Protein AF-A0A1H2U4A2-F1 (afdb_monomer_lite)

Foldseek 3Di:
DDVVVVVVVVVVVVVVPDDPPPVPPDDLVVLLVVLLVVLVCLQVDDAPDPVSVVVVVVVVVVVLVVCCVVDVVSSLSSLLNNLVNLVVCVVVDDPPRDDDPSSVVVSVVSVVSCCVVPPDPPPPPPPPPPPPPDDDDDDDD

Radius of gyration: 29.05 Å; chains: 1; bounding box: 68×67×95 Å

Secondary structure (DSSP, 8-state):
--HHHHHHHHH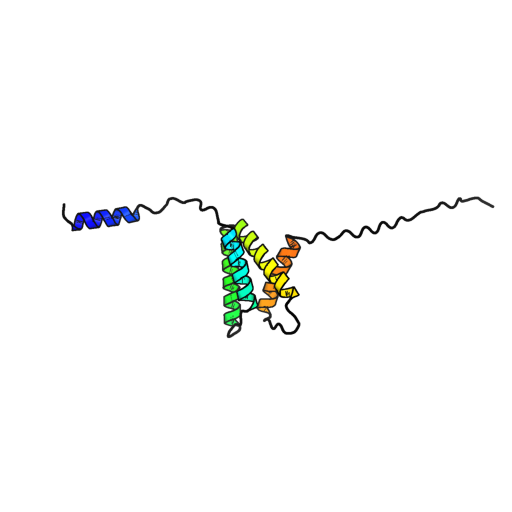HHHHT-----------HHHHHHHHHHHHHHHHH---SSHHHHHHHHHHHHHHHHHHHHH-HHHHHHHHHHHHHHHHHHHHH--TT----HHHHHHHHHHHHHHHHHS-----------------------

Organism: NCBI:txid1073328

pLDDT: mean 79.59, std 20.54, range [34.22, 98.56]

Sequence (141 aa):
MNYKTLVMVLFVSVLAYQTSAQEKQVDVSFFKEKAKIDAHYEQSFIPLNEEDEIDFWNDQLQYESDLKQWDSNAYHVYLKEKSYAYSEYAKKCNQNCKHSEHYMQHAIFYIKYYEYYYPRESSAMISEVRVETSGLEVENF

Structure (mmCIF, N/CA/C/O backbone):
data_AF-A0A1H2U4A2-F1
#
_entry.id   AF-A0A1H2U4A2-F1
#
loop_
_atom_site.group_PDB
_atom_site.id
_atom_site.type_symbol
_atom_site.label_atom_id
_atom_site.label_alt_id
_atom_site.label_comp_id
_atom_site.label_asym_id
_atom_site.label_entity_id
_atom_site.label_seq_id
_atom_site.pdbx_PDB_ins_code
_atom_site.Cartn_x
_atom_site.Cartn_y
_atom_site.Cartn_z
_atom_site.occupancy
_atom_site.B_iso_or_equiv
_atom_site.auth_seq_id
_atom_site.auth_comp_id
_atom_site.auth_asym_id
_atom_site.auth_atom_id
_atom_site.pdbx_PDB_model_num
ATOM 1 N N . MET A 1 1 ? 7.140 -26.821 53.345 1.00 56.81 1 MET A N 1
ATOM 2 C CA . MET A 1 1 ? 6.731 -26.596 51.942 1.00 56.81 1 MET A CA 1
ATOM 3 C C . MET A 1 1 ? 8.007 -26.465 51.127 1.00 56.81 1 MET A C 1
ATOM 5 O O . MET A 1 1 ? 8.801 -25.584 51.425 1.00 56.81 1 MET A O 1
ATOM 9 N N . ASN A 1 2 ? 8.285 -27.410 50.228 1.00 69.94 2 ASN A N 1
ATOM 10 C CA . ASN A 1 2 ? 9.590 -27.497 49.564 1.00 69.94 2 ASN A CA 1
ATOM 11 C C . ASN A 1 2 ? 9.683 -26.454 48.446 1.00 69.94 2 ASN A C 1
ATOM 13 O O . ASN A 1 2 ? 8.688 -26.184 47.778 1.00 69.94 2 ASN A O 1
ATOM 17 N N . TYR A 1 3 ? 10.871 -25.889 48.209 1.00 76.56 3 TYR A N 1
ATOM 18 C CA . TYR A 1 3 ? 11.068 -24.844 47.191 1.00 76.56 3 TYR A CA 1
ATOM 19 C C . TYR A 1 3 ? 10.572 -25.279 45.798 1.00 76.56 3 TYR A C 1
ATOM 21 O O . TYR A 1 3 ? 10.022 -24.474 45.057 1.00 76.56 3 TYR A O 1
ATOM 29 N N . LYS A 1 4 ? 10.650 -26.581 45.488 1.00 64.25 4 LYS A N 1
ATOM 30 C CA . LYS A 1 4 ? 10.086 -27.189 44.271 1.00 64.25 4 LYS A CA 1
ATOM 31 C C . LYS A 1 4 ? 8.566 -27.025 44.165 1.00 64.25 4 LYS A C 1
ATOM 33 O O . LYS A 1 4 ? 8.052 -26.766 43.085 1.00 64.25 4 LYS A O 1
ATOM 38 N N . THR A 1 5 ? 7.853 -27.139 45.284 1.00 69.88 5 THR A N 1
ATOM 39 C CA . THR A 1 5 ? 6.400 -26.936 45.364 1.00 69.88 5 THR A CA 1
ATOM 40 C C . THR A 1 5 ? 6.043 -25.457 45.196 1.00 69.88 5 THR A C 1
ATOM 42 O O . THR A 1 5 ? 5.050 -25.133 44.559 1.00 69.88 5 THR A O 1
ATOM 45 N N . LEU A 1 6 ? 6.888 -24.554 45.705 1.00 62.69 6 LEU A N 1
ATOM 46 C CA . LEU A 1 6 ? 6.698 -23.103 45.612 1.00 62.69 6 LEU A CA 1
ATOM 47 C C . LEU A 1 6 ? 6.946 -22.581 44.182 1.00 62.69 6 LEU A C 1
ATOM 49 O O . LEU A 1 6 ? 6.178 -21.763 43.684 1.00 62.69 6 LEU A O 1
ATOM 53 N N . VAL A 1 7 ? 7.950 -23.129 43.486 1.00 68.06 7 VAL A N 1
ATOM 54 C CA . VAL A 1 7 ? 8.222 -22.848 42.063 1.00 68.06 7 VAL A CA 1
ATOM 55 C C . VAL A 1 7 ? 7.093 -23.355 41.160 1.00 68.06 7 VAL A C 1
ATOM 57 O O . VAL A 1 7 ? 6.699 -22.655 40.232 1.00 68.06 7 VAL A O 1
ATOM 60 N N . MET A 1 8 ? 6.526 -24.533 41.445 1.00 60.91 8 MET A N 1
ATOM 61 C CA . MET A 1 8 ? 5.398 -25.062 40.666 1.00 60.91 8 MET A CA 1
ATOM 62 C C . MET A 1 8 ? 4.142 -24.188 40.788 1.00 60.91 8 MET A C 1
ATOM 64 O O . MET A 1 8 ? 3.489 -23.912 39.787 1.00 60.91 8 MET A O 1
ATOM 68 N N . VAL A 1 9 ? 3.821 -23.718 41.999 1.00 62.47 9 VAL A N 1
ATOM 69 C CA . VAL A 1 9 ? 2.638 -22.872 42.240 1.00 62.47 9 VAL A CA 1
ATOM 70 C C . VAL A 1 9 ? 2.779 -21.497 41.573 1.00 62.47 9 VAL A C 1
ATOM 72 O O . VAL A 1 9 ? 1.793 -20.980 41.055 1.00 62.47 9 VAL A O 1
ATOM 75 N N . LEU A 1 10 ? 3.995 -20.941 41.507 1.00 60.16 10 LEU A N 1
ATOM 76 C CA . LEU A 1 10 ? 4.281 -19.699 40.774 1.00 60.16 10 LEU A CA 1
ATOM 77 C C . LEU A 1 10 ? 4.139 -19.844 39.251 1.00 60.16 10 LEU A C 1
ATOM 79 O O . LEU A 1 10 ? 3.754 -18.888 38.589 1.00 60.16 10 LEU A O 1
ATOM 83 N N . PHE A 1 11 ? 4.420 -21.018 38.681 1.00 59.34 11 PHE A N 1
ATOM 84 C CA . PHE A 1 11 ? 4.267 -21.243 37.238 1.00 59.34 11 PHE A CA 1
ATOM 85 C C . PHE A 1 11 ? 2.804 -21.435 36.814 1.00 59.34 11 PHE A C 1
ATOM 87 O O . PHE A 1 11 ? 2.406 -20.972 35.747 1.00 59.34 11 PHE A O 1
ATOM 94 N N . VAL A 1 12 ? 1.987 -22.086 37.648 1.00 60.25 12 VAL A N 1
ATOM 95 C CA . VAL A 1 12 ? 0.568 -22.343 37.338 1.00 60.25 12 VAL A CA 1
ATOM 96 C C . VAL A 1 12 ? -0.281 -21.072 37.451 1.00 60.25 12 VAL A C 1
ATOM 98 O O . VAL A 1 12 ? -1.220 -20.897 36.679 1.00 60.25 12 VAL A O 1
ATOM 101 N N . SER A 1 13 ? 0.058 -20.148 38.355 1.00 58.31 13 SER A N 1
ATOM 102 C CA . SER A 1 13 ? -0.683 -18.889 38.505 1.00 58.31 13 SER A CA 1
ATOM 103 C C . SER A 1 13 ? -0.468 -17.910 37.345 1.00 58.31 13 SER A C 1
ATOM 105 O O . SER A 1 13 ? -1.393 -17.176 37.015 1.00 58.31 13 SER A O 1
ATOM 107 N N . VAL A 1 14 ? 0.690 -17.928 36.673 1.00 57.81 14 VAL A N 1
ATOM 108 C CA . VAL A 1 14 ? 0.972 -17.061 35.509 1.00 57.81 14 VAL A CA 1
ATOM 109 C C . VAL A 1 14 ? 0.140 -17.454 34.279 1.00 57.81 14 VAL A C 1
ATOM 111 O O . VAL A 1 14 ? -0.262 -16.584 33.511 1.00 57.81 14 VAL A O 1
ATOM 114 N N . LEU A 1 15 ? -0.198 -18.738 34.119 1.00 56.41 15 LEU A N 1
ATOM 115 C CA . LEU A 1 15 ? -1.021 -19.221 32.999 1.00 56.41 15 LEU A CA 1
ATOM 116 C C . LEU A 1 15 ? -2.519 -18.901 33.151 1.00 56.41 15 LEU A C 1
ATOM 118 O O . LEU A 1 15 ? -3.248 -18.932 32.165 1.00 56.41 15 LEU A O 1
ATOM 122 N N . ALA A 1 16 ? -2.985 -18.562 34.358 1.00 55.62 16 ALA A N 1
ATOM 123 C CA . ALA A 1 16 ? -4.385 -18.211 34.611 1.00 55.62 16 ALA A CA 1
ATOM 124 C C . ALA A 1 16 ? -4.732 -16.746 34.261 1.00 55.62 16 ALA A C 1
ATOM 126 O O . ALA A 1 16 ? -5.899 -16.365 34.318 1.00 55.62 16 ALA A O 1
ATOM 127 N N . TYR A 1 17 ? -3.747 -15.924 33.871 1.00 53.59 17 TYR A N 1
ATOM 128 C CA . TYR A 1 17 ? -3.933 -14.517 33.489 1.00 53.59 17 TYR A CA 1
ATOM 129 C C . TYR A 1 17 ? -4.020 -14.309 31.975 1.00 53.59 17 TYR A C 1
ATOM 131 O O . TYR A 1 17 ? -3.438 -13.366 31.448 1.00 53.59 17 TYR A O 1
ATOM 139 N N . GLN A 1 18 ? -4.728 -15.156 31.235 1.00 57.59 18 GLN A N 1
ATOM 140 C CA . GLN A 1 18 ? -5.056 -14.833 29.847 1.00 57.59 18 GLN A CA 1
ATOM 141 C C . GLN A 1 18 ? -6.495 -15.220 29.552 1.00 57.59 18 GLN A C 1
ATOM 143 O O . GLN A 1 18 ? -6.792 -16.378 29.288 1.00 57.59 18 GLN A O 1
ATOM 148 N N . THR A 1 19 ? -7.386 -14.232 29.664 1.00 55.91 19 THR A N 1
ATOM 149 C CA . THR A 1 19 ? -8.548 -13.972 28.785 1.00 55.91 19 THR A CA 1
ATOM 150 C C . THR A 1 19 ? -9.484 -12.956 29.448 1.00 55.91 19 THR A C 1
ATOM 152 O O . THR A 1 19 ? -10.667 -13.199 29.660 1.00 55.91 19 THR A O 1
ATOM 155 N N . SER A 1 20 ? -8.985 -11.756 29.753 1.00 48.78 20 SER A N 1
ATOM 156 C CA . SER A 1 20 ? -9.860 -10.593 29.619 1.00 48.78 20 SER A CA 1
ATOM 157 C C . SER A 1 20 ? -9.766 -10.175 28.158 1.00 48.78 20 SER A C 1
ATOM 159 O O . SER A 1 20 ? -8.752 -9.638 27.718 1.00 48.78 20 SER A O 1
ATOM 161 N N . ALA A 1 21 ? -10.802 -10.489 27.379 1.00 49.47 21 ALA A N 1
ATOM 162 C CA . ALA A 1 21 ? -11.025 -9.850 26.091 1.00 49.47 21 ALA A CA 1
ATOM 163 C C . ALA A 1 21 ? -11.230 -8.355 26.367 1.00 49.47 21 ALA A C 1
ATOM 165 O O . ALA A 1 21 ? -12.340 -7.890 26.608 1.00 49.47 21 ALA A O 1
ATOM 166 N N . GLN A 1 22 ? -10.128 -7.616 26.457 1.00 47.22 22 GLN A N 1
ATOM 167 C CA . GLN A 1 22 ? -10.160 -6.171 26.421 1.00 47.22 22 GLN A CA 1
ATOM 168 C C . GLN A 1 22 ? -10.640 -5.844 25.011 1.00 47.22 22 GLN A C 1
ATOM 170 O O . GLN A 1 22 ? -9.946 -6.155 24.042 1.00 47.22 22 GLN A O 1
ATOM 175 N N . GLU A 1 23 ? -11.850 -5.302 24.896 1.00 50.38 23 GLU A N 1
ATOM 176 C CA . GLU A 1 23 ? -12.361 -4.705 23.667 1.00 50.38 23 GLU A CA 1
ATOM 177 C C . GLU A 1 23 ? -11.416 -3.547 23.325 1.00 50.38 23 GLU A C 1
ATOM 179 O O . GLU A 1 23 ? -11.536 -2.424 23.815 1.00 50.38 23 GLU A O 1
ATOM 184 N N . LYS A 1 24 ? -10.332 -3.886 22.625 1.00 56.56 24 LYS A N 1
ATOM 185 C CA . LYS A 1 24 ? -9.244 -2.975 22.312 1.00 56.56 24 LYS A CA 1
ATOM 186 C C . LYS A 1 24 ? -9.797 -2.050 21.248 1.00 56.56 24 LYS A C 1
ATOM 188 O O . LYS A 1 24 ? -9.852 -2.429 20.082 1.00 56.56 24 LYS A O 1
ATOM 193 N N . GLN A 1 25 ? -10.248 -0.871 21.670 1.00 58.47 25 GLN A N 1
ATOM 194 C CA . GLN A 1 25 ? -10.642 0.194 20.761 1.00 58.47 25 GLN A CA 1
ATOM 195 C C . GLN A 1 25 ? -9.532 0.346 19.719 1.00 58.47 25 GLN A C 1
ATOM 197 O O . GLN A 1 25 ? -8.376 0.614 20.061 1.00 58.47 25 GLN A O 1
ATOM 202 N N . VAL A 1 26 ? -9.872 0.055 18.467 1.00 67.38 26 VAL A N 1
ATOM 203 C CA . VAL A 1 26 ? -8.897 -0.018 17.390 1.00 67.38 26 VAL A CA 1
ATOM 204 C C . VAL A 1 26 ? -8.361 1.383 17.136 1.00 67.38 26 VAL A C 1
ATOM 206 O O . VAL A 1 26 ? -9.110 2.314 16.833 1.00 67.38 26 VAL A O 1
ATOM 209 N N . ASP A 1 27 ? -7.051 1.547 17.309 1.00 83.06 27 ASP A N 1
ATOM 210 C CA . ASP A 1 27 ? -6.385 2.815 17.057 1.00 83.06 27 ASP A CA 1
ATOM 211 C C . ASP A 1 27 ? -6.319 3.060 15.547 1.00 83.06 27 ASP A C 1
ATOM 213 O O . ASP A 1 27 ? -5.431 2.582 14.840 1.00 83.06 27 ASP A O 1
ATOM 217 N N . VAL A 1 28 ? -7.282 3.828 15.043 1.00 86.12 28 VAL A N 1
ATOM 218 C CA . VAL A 1 28 ? -7.353 4.211 13.630 1.00 86.12 28 VAL A CA 1
ATOM 219 C C . VAL A 1 28 ? -6.121 4.995 13.167 1.00 86.12 28 VAL A C 1
ATOM 221 O O . VAL A 1 28 ? -5.844 5.016 11.970 1.00 86.12 28 VAL A O 1
ATOM 224 N N . SER A 1 29 ? -5.370 5.643 14.069 1.00 91.75 29 SER A N 1
ATOM 225 C CA . SER A 1 29 ? -4.171 6.403 13.696 1.00 91.75 29 SER A CA 1
ATOM 226 C C . SER A 1 29 ? -3.044 5.490 13.213 1.00 91.75 29 SER A C 1
ATOM 228 O O . SER A 1 29 ? -2.375 5.822 12.233 1.00 91.75 29 SER A O 1
ATOM 230 N N . PHE A 1 30 ? -2.924 4.297 13.804 1.00 94.81 30 PHE A N 1
ATOM 231 C CA . PHE A 1 30 ? -1.989 3.267 13.363 1.00 94.81 30 PHE A CA 1
ATOM 232 C C . PHE A 1 30 ? -2.229 2.883 11.898 1.00 94.81 30 PHE A C 1
ATOM 234 O O . PHE A 1 30 ? -1.295 2.876 11.100 1.00 94.81 30 PHE A O 1
ATOM 241 N N . PHE A 1 31 ? -3.485 2.629 11.517 1.00 96.25 31 PHE A N 1
ATOM 242 C CA . PHE A 1 31 ? -3.824 2.231 10.146 1.00 96.25 31 PHE A CA 1
ATOM 243 C C . PHE A 1 31 ? -3.639 3.357 9.136 1.00 96.25 31 PHE A C 1
ATOM 245 O O . PHE A 1 31 ? -3.279 3.086 7.992 1.00 96.25 31 PHE A O 1
ATOM 252 N N . LYS A 1 32 ? -3.815 4.617 9.551 1.00 96.69 32 LYS A N 1
ATOM 253 C CA . LYS A 1 32 ? -3.490 5.761 8.691 1.00 96.69 32 LYS A CA 1
ATOM 254 C C . LYS A 1 32 ? -2.008 5.823 8.363 1.00 96.69 32 LYS A C 1
ATOM 256 O O . LYS A 1 32 ? -1.648 6.024 7.208 1.00 96.69 32 LYS A O 1
ATOM 261 N N . GLU A 1 33 ? -1.160 5.684 9.377 1.00 97.56 33 GLU A N 1
ATOM 262 C CA . GLU A 1 33 ? 0.286 5.757 9.184 1.00 97.56 33 GLU A CA 1
ATOM 263 C C . GLU A 1 33 ? 0.791 4.550 8.397 1.00 97.56 33 GLU A C 1
ATOM 265 O O . GLU A 1 33 ? 1.517 4.705 7.416 1.00 97.56 33 GLU A O 1
ATOM 270 N N . LYS A 1 34 ? 0.316 3.352 8.751 1.00 97.50 34 LYS A N 1
ATOM 271 C CA . LYS A 1 34 ? 0.662 2.127 8.036 1.00 97.50 34 LYS A CA 1
ATOM 272 C C . LYS A 1 34 ? 0.287 2.202 6.553 1.00 97.50 34 LYS A C 1
ATOM 274 O O . LYS A 1 34 ? 1.121 1.885 5.719 1.00 97.50 34 LYS A O 1
ATOM 279 N N . ALA A 1 35 ? -0.907 2.692 6.214 1.00 98.19 35 ALA A N 1
ATOM 280 C CA . ALA A 1 35 ? -1.325 2.874 4.821 1.00 98.19 35 ALA A CA 1
ATOM 281 C C . ALA A 1 35 ? -0.368 3.759 4.010 1.00 98.19 35 ALA A C 1
ATOM 283 O O . ALA A 1 35 ? -0.089 3.468 2.850 1.00 98.19 35 ALA A O 1
ATOM 284 N N . LYS A 1 36 ? 0.149 4.838 4.611 1.00 98.00 36 LYS A N 1
ATOM 285 C CA . LYS A 1 36 ? 1.103 5.741 3.949 1.00 98.00 36 LYS A CA 1
ATOM 286 C C . LYS A 1 36 ? 2.461 5.082 3.747 1.00 98.00 36 LYS A C 1
ATOM 288 O O . LYS A 1 36 ? 3.047 5.236 2.678 1.00 98.00 36 LYS A O 1
ATOM 293 N N . ILE A 1 37 ? 2.942 4.365 4.763 1.00 98.19 37 ILE A N 1
ATOM 294 C CA . ILE A 1 37 ? 4.203 3.618 4.703 1.00 98.19 37 ILE A CA 1
ATOM 295 C C . ILE A 1 37 ? 4.118 2.535 3.625 1.00 98.19 37 ILE A C 1
ATOM 297 O O . ILE A 1 37 ? 4.990 2.481 2.761 1.00 98.19 37 ILE A O 1
ATOM 301 N N . ASP A 1 38 ? 3.052 1.733 3.639 1.00 98.50 38 ASP A N 1
ATOM 302 C CA . ASP A 1 38 ? 2.839 0.653 2.675 1.00 98.50 38 ASP A CA 1
ATOM 303 C C . ASP A 1 38 ? 2.726 1.218 1.250 1.00 98.50 38 ASP A C 1
ATOM 305 O O . ASP A 1 38 ? 3.449 0.780 0.362 1.00 98.50 38 ASP A O 1
ATOM 309 N N . ALA A 1 39 ? 1.928 2.273 1.033 1.00 98.31 39 ALA A N 1
ATOM 310 C CA . ALA A 1 39 ? 1.815 2.904 -0.284 1.00 98.31 39 ALA A CA 1
ATOM 311 C C . ALA A 1 39 ? 3.158 3.449 -0.798 1.00 98.31 39 ALA A C 1
ATOM 313 O O . ALA A 1 39 ? 3.471 3.294 -1.976 1.00 98.31 39 ALA A O 1
ATOM 314 N N . HIS A 1 40 ? 3.970 4.071 0.063 1.00 97.19 40 HIS A N 1
ATOM 315 C CA . HIS A 1 40 ? 5.299 4.536 -0.333 1.00 97.19 40 HIS A CA 1
ATOM 316 C C . HIS A 1 40 ? 6.228 3.363 -0.668 1.00 97.19 40 HIS A C 1
ATOM 318 O O . HIS A 1 40 ? 6.990 3.440 -1.632 1.00 97.19 40 HIS A O 1
ATOM 324 N N . TYR A 1 41 ? 6.190 2.289 0.124 1.00 97.81 41 TYR A N 1
ATOM 325 C CA . TYR A 1 41 ? 6.969 1.087 -0.149 1.00 97.81 41 TYR A CA 1
ATOM 326 C C . TYR A 1 41 ? 6.588 0.505 -1.512 1.00 97.81 41 TYR A C 1
ATOM 328 O O . TYR A 1 41 ? 7.454 0.405 -2.376 1.00 97.81 41 TYR A O 1
ATOM 336 N N . GLU A 1 42 ? 5.298 0.254 -1.739 1.00 97.56 42 GLU A N 1
ATOM 337 C CA . GLU A 1 42 ? 4.728 -0.271 -2.986 1.00 97.56 42 GLU A CA 1
ATOM 338 C C . GLU A 1 42 ? 5.118 0.569 -4.213 1.00 97.56 42 GLU A C 1
ATOM 340 O O . GLU A 1 42 ? 5.531 0.031 -5.234 1.00 97.56 42 GLU A O 1
ATOM 345 N N . GLN A 1 43 ? 5.060 1.901 -4.107 1.00 95.88 43 GLN A N 1
ATOM 346 C CA . GLN A 1 43 ? 5.450 2.841 -5.174 1.00 95.88 43 GLN A CA 1
ATOM 347 C C . GLN A 1 43 ? 6.938 2.788 -5.542 1.00 95.88 43 GLN A C 1
ATOM 349 O O . GLN A 1 43 ? 7.322 3.209 -6.635 1.00 95.88 43 GLN A O 1
ATOM 354 N N . SER A 1 44 ? 7.777 2.314 -4.622 1.00 94.31 44 SER A N 1
ATOM 355 C CA . SER A 1 44 ? 9.229 2.191 -4.788 1.00 94.31 44 SER A CA 1
ATOM 356 C C . SER A 1 44 ? 9.709 0.742 -4.897 1.00 94.31 44 SER A C 1
ATOM 358 O O . SER A 1 44 ? 10.913 0.510 -5.019 1.00 94.31 44 SER A O 1
ATOM 360 N N . PHE A 1 45 ? 8.786 -0.220 -4.837 1.00 94.69 45 PHE A N 1
ATOM 361 C CA . PHE A 1 45 ? 9.094 -1.639 -4.846 1.00 94.69 45 PHE A CA 1
ATOM 362 C C . PHE A 1 45 ? 9.635 -2.051 -6.216 1.00 94.69 45 PHE A C 1
ATOM 364 O O . PHE A 1 45 ? 9.071 -1.723 -7.260 1.00 94.69 45 PHE A O 1
ATOM 371 N N . ILE A 1 46 ? 10.763 -2.759 -6.199 1.00 93.31 46 ILE A N 1
ATOM 372 C CA . ILE A 1 46 ? 11.405 -3.315 -7.388 1.00 93.31 46 ILE A CA 1
ATOM 373 C C . ILE A 1 46 ? 11.523 -4.822 -7.139 1.00 93.31 46 ILE A C 1
ATOM 375 O O . ILE A 1 46 ? 12.386 -5.222 -6.351 1.00 93.31 46 ILE A O 1
ATOM 379 N N . PRO A 1 47 ? 10.668 -5.649 -7.759 1.00 93.31 47 PRO A N 1
ATOM 380 C CA . PRO A 1 47 ? 10.725 -7.095 -7.585 1.00 93.31 47 PRO A CA 1
ATOM 381 C C . PRO A 1 47 ? 11.976 -7.676 -8.260 1.00 93.31 47 PRO A C 1
ATOM 383 O O . PRO A 1 47 ? 12.461 -7.129 -9.255 1.00 93.31 47 PRO A O 1
ATOM 386 N N . LEU A 1 48 ? 12.514 -8.789 -7.744 1.00 94.88 48 LEU A N 1
ATOM 387 C CA . LEU A 1 48 ? 13.656 -9.457 -8.390 1.00 94.88 48 LEU A CA 1
ATOM 388 C C . LEU A 1 48 ? 13.213 -10.238 -9.631 1.00 94.88 48 LEU A C 1
ATOM 390 O O . LEU A 1 48 ? 13.986 -10.392 -10.578 1.00 94.88 48 LEU A O 1
ATOM 394 N N . ASN A 1 49 ? 11.981 -10.743 -9.609 1.00 95.62 49 ASN A N 1
ATOM 395 C CA . ASN A 1 49 ? 11.340 -11.494 -10.678 1.00 95.62 49 ASN A CA 1
ATOM 396 C C . ASN A 1 49 ? 9.803 -11.353 -10.573 1.00 95.62 49 ASN A C 1
ATOM 398 O O . ASN A 1 49 ? 9.293 -10.755 -9.633 1.00 95.62 49 ASN A O 1
ATOM 402 N N . GLU A 1 50 ? 9.068 -11.880 -11.550 1.00 95.19 50 GLU A N 1
ATOM 403 C CA . GLU A 1 50 ? 7.600 -11.783 -11.602 1.00 95.19 50 GLU A CA 1
ATOM 404 C C . GLU A 1 50 ? 6.893 -12.531 -10.456 1.00 95.19 50 GLU A C 1
ATOM 406 O O . GLU A 1 50 ? 5.894 -12.044 -9.938 1.00 95.19 50 GLU A O 1
ATOM 411 N N . GLU A 1 51 ? 7.423 -13.677 -10.021 1.00 96.69 51 GLU A N 1
ATOM 412 C CA . GLU A 1 51 ? 6.866 -14.471 -8.915 1.00 96.69 51 GLU A CA 1
ATOM 413 C C . GLU A 1 51 ? 6.938 -13.695 -7.593 1.00 96.69 51 GLU A C 1
ATOM 415 O O . GLU A 1 51 ? 5.931 -13.579 -6.901 1.00 96.69 51 GLU A O 1
ATOM 420 N N . ASP A 1 52 ? 8.072 -13.043 -7.311 1.00 97.00 52 ASP A N 1
ATOM 421 C CA . ASP A 1 52 ? 8.231 -12.176 -6.135 1.00 97.00 52 ASP A CA 1
ATOM 422 C C . ASP A 1 52 ? 7.216 -11.021 -6.125 1.00 97.00 52 ASP A C 1
ATOM 424 O O . ASP A 1 52 ? 6.748 -10.595 -5.068 1.00 97.00 52 ASP A O 1
ATOM 428 N N . GLU A 1 53 ? 6.895 -10.473 -7.301 1.00 97.31 53 GLU A N 1
ATOM 429 C CA . GLU A 1 53 ? 5.892 -9.419 -7.417 1.00 97.31 53 GLU A CA 1
ATOM 430 C C . GLU A 1 53 ? 4.482 -9.941 -7.147 1.00 97.31 53 GLU A C 1
ATOM 432 O O . GLU A 1 53 ? 3.714 -9.310 -6.420 1.00 97.31 53 GLU A O 1
ATOM 437 N N . ILE A 1 54 ? 4.145 -11.092 -7.724 1.00 96.56 54 ILE A N 1
ATOM 438 C CA . ILE A 1 54 ? 2.853 -11.743 -7.519 1.00 96.56 54 ILE A CA 1
ATOM 439 C C . ILE A 1 54 ? 2.656 -12.070 -6.037 1.00 96.56 54 ILE A C 1
ATOM 441 O O . ILE A 1 54 ? 1.601 -11.758 -5.482 1.00 96.56 54 ILE A O 1
ATOM 445 N N . ASP A 1 55 ? 3.668 -12.639 -5.384 1.00 97.88 55 ASP A N 1
ATOM 446 C CA . ASP A 1 55 ? 3.626 -12.969 -3.960 1.00 97.88 55 ASP A CA 1
ATOM 447 C C . ASP A 1 55 ? 3.450 -11.719 -3.099 1.00 97.88 55 ASP A C 1
ATOM 449 O O . ASP A 1 55 ? 2.570 -11.682 -2.238 1.00 97.88 55 ASP A O 1
ATOM 453 N N . PHE A 1 56 ? 4.197 -10.653 -3.396 1.00 98.06 56 PHE A N 1
ATOM 454 C CA . PHE A 1 56 ? 4.048 -9.373 -2.710 1.00 98.06 56 PHE A CA 1
ATOM 455 C C . PHE A 1 56 ? 2.606 -8.838 -2.775 1.00 98.06 56 PHE A C 1
ATOM 457 O O . PHE A 1 56 ? 2.032 -8.429 -1.761 1.00 98.06 56 PHE A O 1
ATOM 464 N N . TRP A 1 57 ? 1.991 -8.858 -3.960 1.00 97.94 57 TRP A N 1
ATOM 465 C CA . TRP A 1 57 ? 0.621 -8.376 -4.126 1.00 97.94 57 TRP A CA 1
ATOM 466 C C . TRP A 1 57 ? -0.422 -9.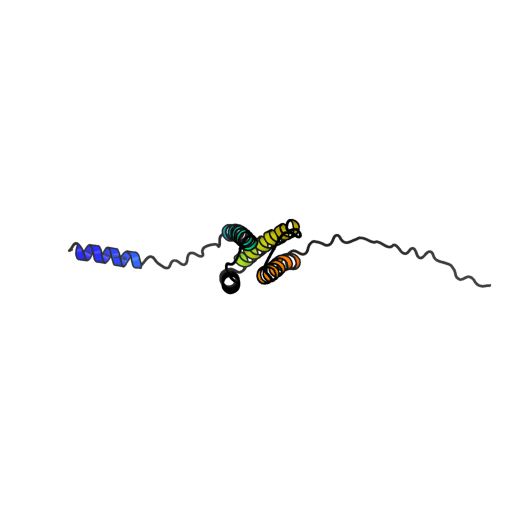307 -3.505 1.00 97.94 57 TRP A C 1
ATOM 468 O O . TRP A 1 57 ? -1.427 -8.825 -2.976 1.00 97.94 57 TRP A O 1
ATOM 478 N N . ASN A 1 58 ? -0.187 -10.620 -3.509 1.00 97.88 58 ASN A N 1
ATOM 479 C CA . ASN A 1 58 ? -1.038 -11.584 -2.815 1.00 97.88 58 ASN A CA 1
ATOM 480 C C . ASN A 1 58 ? -1.025 -11.353 -1.300 1.00 97.88 58 ASN A C 1
ATOM 482 O O . ASN A 1 58 ? -2.093 -11.307 -0.685 1.00 97.88 58 ASN A O 1
ATOM 486 N N . ASP A 1 59 ? 0.151 -11.128 -0.714 1.00 98.25 59 ASP A N 1
ATOM 487 C CA . ASP A 1 59 ? 0.293 -10.798 0.705 1.00 98.25 59 ASP A CA 1
ATOM 488 C C . ASP A 1 59 ? -0.441 -9.496 1.050 1.00 98.25 59 ASP A C 1
ATOM 490 O O . ASP A 1 59 ? -1.163 -9.421 2.051 1.00 98.25 59 ASP A O 1
ATOM 494 N N . GLN A 1 60 ? -0.325 -8.479 0.191 1.00 98.31 60 GLN A N 1
ATOM 495 C CA . GLN A 1 60 ? -1.029 -7.211 0.370 1.00 98.31 60 GLN A CA 1
ATOM 496 C C . GLN A 1 60 ? -2.556 -7.385 0.323 1.00 98.31 60 GLN A C 1
ATOM 498 O O . GLN A 1 60 ? -3.275 -6.844 1.169 1.00 98.31 60 GLN A O 1
ATOM 503 N N . LEU A 1 61 ? -3.070 -8.158 -0.638 1.00 97.75 61 LEU A N 1
ATOM 504 C CA . LEU A 1 61 ? -4.500 -8.463 -0.749 1.00 97.75 61 LEU A CA 1
ATOM 505 C C . LEU A 1 61 ? -5.008 -9.272 0.448 1.00 97.75 61 LEU A C 1
ATOM 507 O O . LEU A 1 61 ? -6.103 -9.004 0.951 1.00 97.75 61 LEU A O 1
ATOM 511 N N . GLN A 1 62 ? -4.219 -10.237 0.919 1.00 98.56 62 GLN A N 1
ATOM 512 C CA . GLN A 1 62 ? -4.554 -11.049 2.081 1.00 98.56 62 GLN A CA 1
ATOM 513 C C . GLN A 1 62 ? -4.629 -10.185 3.343 1.00 98.56 62 GLN A C 1
ATOM 515 O O . GLN A 1 62 ? -5.635 -10.228 4.052 1.00 98.56 62 GLN A O 1
ATOM 520 N N . TYR A 1 63 ? -3.632 -9.323 3.572 1.00 98.12 63 TYR A N 1
ATOM 521 C CA . TYR A 1 63 ? -3.643 -8.359 4.673 1.00 98.12 63 TYR A CA 1
ATOM 522 C C . TYR A 1 63 ? -4.897 -7.475 4.648 1.00 98.12 63 TYR A C 1
ATOM 524 O O . TYR A 1 63 ? -5.563 -7.301 5.669 1.00 98.12 63 TYR A O 1
ATOM 532 N N . GLU A 1 64 ? -5.246 -6.927 3.484 1.00 97.75 64 GLU A N 1
ATOM 533 C CA . GLU A 1 64 ? -6.420 -6.066 3.325 1.00 97.75 64 GLU A CA 1
ATOM 534 C C . GLU A 1 64 ? -7.740 -6.814 3.547 1.00 97.75 64 GLU A C 1
ATOM 536 O O . GLU A 1 64 ? -8.666 -6.271 4.159 1.00 97.75 64 GLU A O 1
ATOM 541 N N . SER A 1 65 ? -7.828 -8.063 3.084 1.00 97.50 65 SER A N 1
ATOM 542 C CA . SER A 1 65 ? -8.968 -8.946 3.333 1.00 97.50 65 SER A CA 1
ATOM 543 C C . SER A 1 65 ? -9.134 -9.231 4.826 1.00 97.50 65 SER A C 1
ATOM 545 O O . SER A 1 65 ? -10.231 -9.064 5.366 1.00 97.50 65 SER A O 1
ATOM 547 N N . ASP A 1 66 ? -8.051 -9.595 5.511 1.00 97.62 66 ASP A N 1
ATOM 548 C CA . ASP A 1 66 ? -8.074 -9.905 6.941 1.00 97.62 66 ASP A CA 1
ATOM 549 C C . ASP A 1 66 ? -8.398 -8.665 7.773 1.00 97.62 66 ASP A C 1
ATOM 551 O O . ASP A 1 66 ? -9.227 -8.723 8.683 1.00 97.62 66 ASP A O 1
ATOM 555 N N . LEU A 1 67 ? -7.830 -7.510 7.409 1.00 96.19 67 LEU A N 1
ATOM 556 C CA . LEU A 1 67 ? -8.153 -6.233 8.036 1.00 96.19 67 LEU A CA 1
ATOM 557 C C . LEU A 1 67 ? -9.640 -5.905 7.888 1.00 96.19 67 LEU A C 1
ATOM 559 O O . LEU A 1 67 ? -10.270 -5.499 8.859 1.00 96.19 67 LEU A O 1
ATOM 563 N N . LYS A 1 68 ? -10.226 -6.117 6.705 1.00 95.38 68 LYS A N 1
ATOM 564 C CA . LYS A 1 68 ? -11.658 -5.892 6.468 1.00 95.38 68 LYS A CA 1
ATOM 565 C C . LYS A 1 68 ? -12.545 -6.807 7.309 1.00 95.38 68 LYS A C 1
ATOM 567 O O . LYS A 1 68 ? -13.586 -6.354 7.785 1.00 95.38 68 LYS A O 1
ATOM 572 N N . GLN A 1 69 ? -12.161 -8.075 7.452 1.00 96.19 69 GLN A N 1
ATOM 573 C CA . GLN A 1 69 ? -12.895 -9.051 8.262 1.00 96.19 69 GLN A CA 1
ATOM 574 C C . GLN A 1 69 ? -12.810 -8.724 9.755 1.00 96.19 69 GLN A C 1
ATOM 576 O O . GLN A 1 69 ? -13.803 -8.859 10.467 1.00 96.19 69 GLN A O 1
ATOM 581 N N . TRP A 1 70 ? -11.638 -8.289 10.218 1.00 94.88 70 TRP A N 1
ATOM 582 C CA . TRP A 1 70 ? -11.390 -7.971 11.619 1.00 94.88 70 TRP A CA 1
ATOM 583 C C . TRP A 1 70 ? -11.984 -6.619 12.038 1.00 94.88 70 TRP A C 1
ATOM 585 O O . TRP A 1 70 ? -12.666 -6.542 13.058 1.00 94.88 70 TRP A O 1
ATOM 595 N N . ASP A 1 71 ? -11.760 -5.565 11.250 1.00 94.12 71 ASP A N 1
ATOM 596 C CA . ASP A 1 71 ? -12.285 -4.221 11.492 1.00 94.12 71 ASP A CA 1
ATOM 597 C C . ASP A 1 71 ? -12.514 -3.459 10.172 1.00 94.12 71 A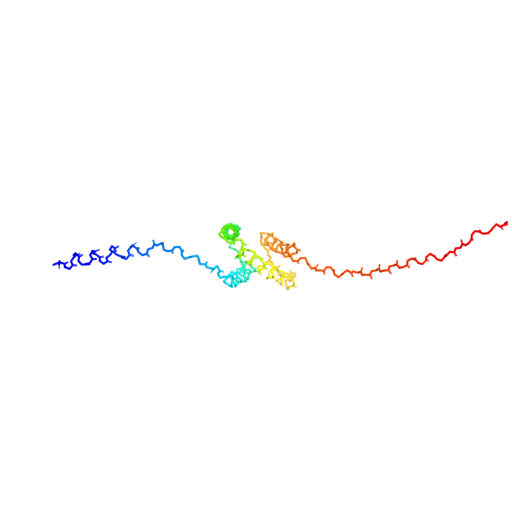SP A C 1
ATOM 599 O O . ASP A 1 71 ? -11.615 -2.864 9.567 1.00 94.12 71 ASP A O 1
ATOM 603 N N . SER A 1 72 ? -13.782 -3.409 9.758 1.00 92.50 72 SER A N 1
ATOM 604 C CA . SER A 1 72 ? -14.211 -2.691 8.552 1.00 92.50 72 SER A CA 1
ATOM 605 C C . SER A 1 72 ? -13.907 -1.184 8.565 1.00 92.50 72 SER A C 1
ATOM 607 O O . SER A 1 72 ? -13.647 -0.610 7.505 1.00 92.50 72 SER A O 1
ATOM 609 N N . ASN A 1 73 ? -13.901 -0.536 9.735 1.00 93.19 73 ASN A N 1
ATOM 610 C CA . ASN A 1 73 ? -13.588 0.886 9.855 1.00 93.19 73 ASN A CA 1
ATOM 611 C C . ASN A 1 73 ? -12.085 1.116 9.670 1.00 93.19 73 ASN A C 1
ATOM 613 O O . ASN A 1 73 ? -11.684 1.980 8.889 1.00 93.19 73 ASN A O 1
ATOM 617 N N . ALA A 1 74 ? -11.250 0.296 10.313 1.00 95.25 74 ALA A N 1
ATOM 618 C CA . ALA A 1 74 ? -9.805 0.325 10.102 1.00 95.25 74 ALA A CA 1
ATOM 619 C C . ALA A 1 74 ? -9.446 0.084 8.627 1.00 95.25 74 ALA A C 1
ATOM 621 O O . ALA A 1 74 ? -8.639 0.825 8.066 1.00 95.25 74 ALA A O 1
ATOM 622 N N . TYR A 1 75 ? -10.112 -0.870 7.970 1.00 95.50 75 TYR A N 1
ATOM 623 C CA . TYR A 1 75 ? -9.973 -1.117 6.534 1.00 95.50 75 TYR A CA 1
ATOM 624 C C . TYR A 1 75 ? -10.339 0.104 5.677 1.00 95.50 75 TYR A C 1
ATOM 626 O O . TYR A 1 75 ? -9.587 0.476 4.778 1.00 95.50 75 TYR A O 1
ATOM 634 N N . HIS A 1 76 ? -11.461 0.776 5.957 1.00 93.69 76 HIS A N 1
ATOM 635 C CA . HIS A 1 76 ? -11.857 1.978 5.211 1.00 93.69 76 HIS A CA 1
ATOM 636 C C . HIS A 1 76 ? -10.873 3.132 5.397 1.00 93.69 76 HIS A C 1
ATOM 638 O O . HIS A 1 76 ? -10.557 3.833 4.434 1.00 93.69 76 HIS A O 1
ATOM 644 N N . VAL A 1 77 ? -10.373 3.321 6.619 1.00 95.06 77 VAL A N 1
ATOM 645 C CA . VAL A 1 77 ? -9.334 4.310 6.915 1.00 95.06 77 VAL A CA 1
ATOM 646 C C . VAL A 1 77 ? -8.046 3.978 6.161 1.00 95.06 77 VAL A C 1
ATOM 648 O O . VAL A 1 77 ? -7.481 4.860 5.516 1.00 95.06 77 VAL A O 1
ATOM 651 N N . TYR A 1 78 ? -7.622 2.716 6.186 1.00 97.12 78 TYR A N 1
ATOM 652 C CA . TYR A 1 78 ? -6.432 2.239 5.489 1.00 97.12 78 TYR A CA 1
ATOM 653 C C . TYR A 1 78 ? -6.527 2.479 3.974 1.00 97.12 78 TYR A C 1
ATOM 655 O O . TYR A 1 78 ? -5.668 3.147 3.395 1.00 97.12 78 TYR A O 1
ATOM 663 N N . LEU A 1 79 ? -7.618 2.043 3.332 1.00 96.94 79 LEU A N 1
ATOM 664 C CA . LEU A 1 79 ? -7.817 2.237 1.893 1.00 96.94 79 LEU A CA 1
ATOM 665 C C . LEU A 1 79 ? -7.952 3.703 1.488 1.00 96.94 79 LEU A C 1
ATOM 667 O O . LEU A 1 79 ? -7.463 4.091 0.426 1.00 96.94 79 LEU A O 1
ATOM 671 N N . LYS A 1 80 ? -8.584 4.536 2.321 1.00 95.62 80 LYS A N 1
ATOM 672 C CA . LYS A 1 80 ? -8.660 5.978 2.072 1.00 95.62 80 LYS A CA 1
ATOM 673 C C . LYS A 1 80 ? -7.267 6.600 1.996 1.00 95.62 80 LYS A C 1
ATOM 675 O O . LYS A 1 80 ? -6.988 7.359 1.069 1.00 95.62 80 LYS A O 1
ATOM 680 N N . GLU A 1 81 ? -6.412 6.305 2.969 1.00 96.81 81 GLU A N 1
ATOM 681 C CA . GLU A 1 81 ? -5.070 6.886 3.039 1.00 96.81 81 GLU A CA 1
ATOM 682 C C . GLU A 1 81 ? -4.157 6.323 1.941 1.00 96.81 81 GLU A C 1
ATOM 684 O O . GLU A 1 81 ? -3.446 7.107 1.307 1.00 96.81 81 GLU A O 1
ATOM 689 N N . LYS A 1 82 ? -4.246 5.018 1.618 1.00 97.69 82 LYS A N 1
ATOM 690 C CA . LYS A 1 82 ? -3.572 4.456 0.431 1.00 97.69 82 LYS A CA 1
ATOM 691 C C . LYS A 1 82 ? -4.017 5.178 -0.827 1.00 97.69 82 LYS A C 1
ATOM 693 O O . LYS A 1 82 ? -3.189 5.656 -1.593 1.00 97.69 82 LYS A O 1
ATOM 698 N N . SER A 1 83 ? -5.320 5.331 -1.022 1.00 96.50 83 SER A N 1
ATOM 699 C CA . SER A 1 83 ? -5.835 5.987 -2.213 1.00 96.50 83 SER A CA 1
ATOM 700 C C . SER A 1 83 ? -5.364 7.437 -2.361 1.00 96.50 83 SER A C 1
ATOM 702 O O . SER A 1 83 ? -4.983 7.853 -3.459 1.00 96.50 83 SER A O 1
ATOM 704 N N . TYR A 1 84 ? -5.308 8.194 -1.260 1.00 95.31 84 TYR A N 1
ATOM 705 C CA . TYR A 1 84 ? -4.723 9.534 -1.268 1.00 95.31 84 TYR A CA 1
ATOM 706 C C . TYR A 1 84 ? -3.248 9.496 -1.690 1.00 95.31 84 TYR A C 1
ATOM 708 O O . TYR A 1 84 ? -2.854 10.230 -2.596 1.00 95.31 84 TYR A O 1
ATOM 716 N N . ALA A 1 85 ? -2.445 8.607 -1.098 1.00 96.56 85 ALA A N 1
ATOM 717 C CA . ALA A 1 85 ? -1.031 8.459 -1.436 1.00 96.56 85 ALA A CA 1
ATOM 718 C C . ALA A 1 85 ? -0.813 8.073 -2.912 1.00 96.56 85 ALA A C 1
ATOM 720 O O . ALA A 1 85 ? 0.035 8.664 -3.578 1.00 96.56 85 ALA A O 1
ATOM 721 N N . TYR A 1 86 ? -1.605 7.140 -3.447 1.00 96.31 86 TYR A N 1
ATOM 722 C CA . TYR A 1 86 ? -1.553 6.726 -4.854 1.00 96.31 86 TYR A CA 1
ATOM 723 C C . TYR A 1 86 ? -1.991 7.837 -5.811 1.00 96.31 86 TYR A C 1
ATOM 725 O O . TYR A 1 86 ? -1.352 8.057 -6.839 1.00 96.31 86 TYR A O 1
ATOM 733 N N . SER A 1 87 ? -3.035 8.588 -5.460 1.00 93.88 87 SER A N 1
ATOM 734 C CA . SER A 1 87 ? -3.506 9.725 -6.257 1.00 93.88 87 SER A CA 1
ATOM 735 C C . SER A 1 87 ? -2.478 10.858 -6.297 1.00 93.88 87 SER A C 1
ATOM 737 O O . SER A 1 87 ? -2.245 11.455 -7.347 1.00 93.88 87 SER A O 1
ATOM 739 N N . GLU A 1 88 ? -1.834 11.156 -5.167 1.00 93.69 88 GLU A N 1
ATOM 740 C CA . GLU A 1 88 ? -0.757 12.147 -5.098 1.00 93.69 88 GLU A CA 1
ATOM 741 C C . GLU A 1 88 ? 0.498 11.695 -5.848 1.00 93.69 88 GLU A C 1
ATOM 743 O O . GLU A 1 88 ? 1.134 12.506 -6.526 1.00 93.69 88 GLU A O 1
ATOM 748 N N . TYR A 1 89 ? 0.842 10.409 -5.767 1.00 94.62 89 TYR A N 1
ATOM 749 C CA . TYR A 1 89 ? 1.950 9.845 -6.530 1.00 94.62 89 TYR A CA 1
ATOM 750 C C . TYR A 1 89 ? 1.677 9.919 -8.033 1.00 94.62 89 TYR A C 1
ATOM 752 O O . TYR A 1 89 ? 2.516 10.424 -8.772 1.00 94.62 89 TYR A O 1
ATOM 760 N N . ALA A 1 90 ? 0.477 9.542 -8.484 1.00 92.25 90 ALA A N 1
ATOM 761 C CA . ALA A 1 90 ? 0.083 9.598 -9.892 1.00 92.25 90 ALA A CA 1
ATOM 762 C C . ALA A 1 90 ? 0.186 11.011 -10.496 1.00 92.25 90 ALA A C 1
ATOM 764 O O . ALA A 1 90 ? 0.543 11.153 -11.661 1.00 92.25 90 ALA A O 1
ATOM 765 N N . LYS A 1 91 ? -0.062 12.071 -9.711 1.00 91.69 91 LYS A N 1
ATOM 766 C CA . LYS A 1 91 ? 0.122 13.468 -10.158 1.00 91.69 91 LYS A CA 1
ATOM 767 C C . LYS A 1 91 ? 1.589 13.850 -10.372 1.00 91.69 91 LYS A C 1
ATOM 769 O O . LYS A 1 91 ? 1.879 14.721 -11.188 1.00 91.69 91 LYS A O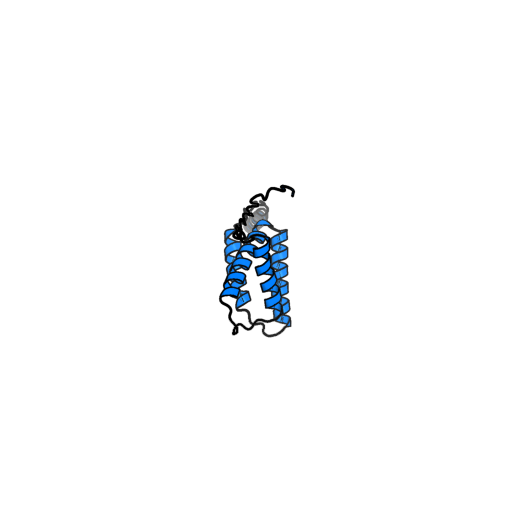 1
ATOM 774 N N . LYS A 1 92 ? 2.500 13.269 -9.587 1.00 90.94 92 LYS A N 1
ATOM 775 C CA . LYS A 1 92 ? 3.946 13.563 -9.618 1.00 90.94 92 LYS A CA 1
ATOM 776 C C . LYS A 1 92 ? 4.695 12.651 -10.579 1.00 90.94 92 LYS A C 1
ATOM 778 O O . LYS A 1 92 ? 5.745 13.021 -11.102 1.00 90.94 92 LYS A O 1
ATOM 783 N N . CYS A 1 93 ? 4.156 11.461 -10.777 1.00 88.50 93 CYS A N 1
ATOM 784 C CA . CYS A 1 93 ? 4.709 10.441 -11.624 1.00 88.50 93 CYS A CA 1
ATOM 785 C C . CYS A 1 93 ? 4.586 10.866 -13.092 1.00 88.50 93 CYS A C 1
ATOM 787 O O . CYS A 1 93 ? 3.495 11.089 -13.609 1.00 88.50 93 CYS A O 1
ATOM 789 N N . ASN A 1 94 ? 5.730 11.057 -13.746 1.00 79.00 94 ASN A N 1
ATOM 790 C CA . ASN A 1 94 ? 5.813 11.476 -15.142 1.00 79.00 94 ASN A CA 1
ATOM 791 C C . ASN A 1 94 ? 6.196 10.289 -16.043 1.00 79.00 94 ASN A C 1
ATOM 793 O O . ASN A 1 94 ? 6.254 9.147 -15.595 1.00 79.00 94 ASN A O 1
ATOM 797 N N . GLN A 1 95 ? 6.501 10.557 -17.316 1.00 74.69 95 GLN A N 1
ATOM 798 C CA . GLN A 1 95 ? 6.848 9.525 -18.306 1.00 74.69 95 GLN A CA 1
ATOM 799 C C . GLN A 1 95 ? 8.072 8.661 -17.936 1.00 74.69 95 GLN A C 1
ATOM 801 O O . GLN A 1 95 ? 8.289 7.628 -18.562 1.00 74.69 95 GLN A O 1
ATOM 806 N N . ASN A 1 96 ? 8.871 9.062 -16.940 1.00 82.19 96 ASN A N 1
ATOM 807 C CA . ASN A 1 96 ? 10.047 8.314 -16.496 1.00 82.19 96 ASN A CA 1
ATOM 808 C C . ASN A 1 96 ? 9.743 7.304 -15.385 1.00 82.19 96 ASN A C 1
ATOM 810 O O . ASN A 1 96 ? 10.613 6.495 -15.062 1.00 82.19 96 ASN A O 1
ATOM 814 N N . CYS A 1 97 ? 8.545 7.333 -14.799 1.00 88.19 97 CYS A N 1
ATOM 815 C CA . CYS A 1 97 ? 8.121 6.263 -13.913 1.00 88.19 97 CYS A CA 1
ATOM 816 C C . CYS A 1 97 ? 7.994 4.968 -14.704 1.00 88.19 97 CYS A C 1
ATOM 818 O O . CYS A 1 97 ? 7.246 4.892 -15.681 1.00 88.19 97 CYS A O 1
ATOM 820 N N . LYS A 1 98 ? 8.701 3.938 -14.257 1.00 88.00 98 LYS A N 1
ATOM 821 C CA . LYS A 1 98 ? 8.537 2.588 -14.775 1.00 88.00 98 LYS A CA 1
ATOM 822 C C . LYS A 1 98 ? 7.912 1.753 -13.680 1.00 88.00 98 LYS A C 1
ATOM 824 O O . LYS A 1 98 ? 8.531 1.550 -12.643 1.00 88.00 98 LYS A O 1
ATOM 829 N N . HIS A 1 99 ? 6.704 1.284 -13.945 1.00 92.38 99 HIS A N 1
ATOM 830 C CA . HIS A 1 99 ? 6.005 0.342 -13.093 1.00 92.38 99 HIS A CA 1
ATOM 831 C C . HIS A 1 99 ? 5.633 -0.892 -13.902 1.00 92.38 99 HIS A C 1
ATOM 833 O O . HIS A 1 99 ? 5.436 -0.812 -15.117 1.00 92.38 99 HIS A O 1
ATOM 839 N N . SER A 1 100 ? 5.559 -2.023 -13.215 1.00 93.69 100 SER A N 1
ATOM 840 C CA . SER A 1 100 ? 5.033 -3.272 -13.750 1.00 93.69 100 SER A CA 1
ATOM 841 C C . SER A 1 100 ? 3.540 -3.154 -14.071 1.00 93.69 100 SER A C 1
ATOM 843 O O . SER A 1 100 ? 2.844 -2.235 -13.627 1.00 93.69 100 SER A O 1
ATOM 845 N N . GLU A 1 101 ? 3.024 -4.125 -14.822 1.00 92.69 101 GLU A N 1
ATOM 846 C CA . GLU A 1 101 ? 1.585 -4.234 -15.047 1.00 92.69 101 GLU A CA 1
ATOM 847 C C . GLU A 1 101 ? 0.827 -4.489 -13.736 1.00 92.69 101 GLU A C 1
ATOM 849 O O . GLU A 1 101 ? -0.190 -3.839 -13.489 1.00 92.69 101 GLU A O 1
ATOM 854 N N . HIS A 1 102 ? 1.354 -5.357 -12.866 1.00 94.00 102 HIS A N 1
ATOM 855 C CA . HIS A 1 102 ? 0.758 -5.657 -11.564 1.00 94.00 102 HIS A CA 1
ATOM 856 C C . HIS A 1 102 ? 0.600 -4.397 -10.712 1.00 94.00 102 HIS A C 1
ATOM 858 O O . HIS A 1 102 ? -0.514 -4.074 -10.296 1.00 94.00 102 HIS A O 1
ATOM 864 N N . TYR A 1 103 ? 1.665 -3.606 -10.545 1.00 96.19 103 TYR A N 1
ATOM 865 C CA . TYR A 1 103 ? 1.570 -2.332 -9.834 1.00 96.19 103 TYR A CA 1
ATOM 866 C C . TYR A 1 103 ? 0.488 -1.427 -10.432 1.00 96.19 103 TYR A C 1
ATOM 868 O O . TYR A 1 103 ? -0.306 -0.840 -9.698 1.00 96.19 103 TYR A O 1
ATOM 876 N N . MET A 1 104 ? 0.423 -1.314 -11.763 1.00 95.25 104 MET A N 1
ATOM 877 C CA . MET A 1 104 ? -0.558 -0.445 -12.417 1.00 95.25 104 MET A CA 1
ATOM 878 C C . MET A 1 104 ? -1.999 -0.892 -12.140 1.00 95.25 104 MET A C 1
ATOM 880 O O . MET A 1 104 ? -2.865 -0.043 -11.919 1.00 95.25 104 MET A O 1
ATOM 884 N N . GLN A 1 105 ? -2.264 -2.200 -12.092 1.00 94.75 105 GLN A N 1
ATOM 885 C CA . GLN A 1 105 ? -3.579 -2.740 -11.734 1.00 94.75 105 GLN A CA 1
ATOM 886 C C . GLN A 1 105 ? -3.979 -2.342 -10.30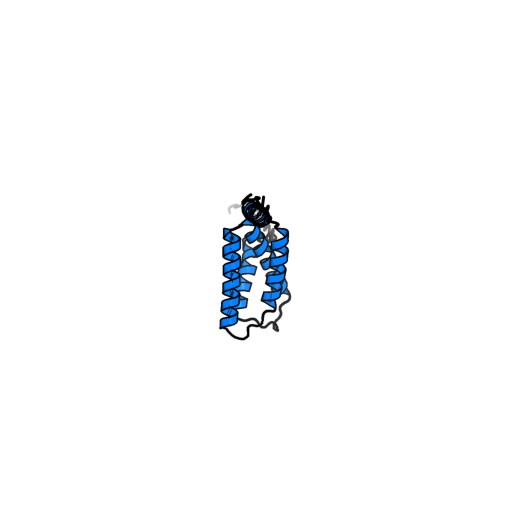2 1.00 94.75 105 GLN A C 1
ATOM 888 O O . GLN A 1 105 ? -5.084 -1.828 -10.090 1.00 94.75 105 GLN A O 1
ATOM 893 N N . HIS A 1 106 ? -3.066 -2.486 -9.337 1.00 95.94 106 HIS A N 1
ATOM 894 C CA . HIS A 1 106 ? -3.297 -2.089 -7.944 1.00 95.94 106 HIS A CA 1
ATOM 895 C C . HIS A 1 106 ? -3.433 -0.570 -7.780 1.00 95.94 106 HIS A C 1
ATOM 897 O O . HIS A 1 106 ? -4.350 -0.092 -7.109 1.00 95.94 106 HIS A O 1
ATOM 903 N N . ALA A 1 107 ? -2.597 0.212 -8.463 1.00 96.06 107 ALA A N 1
ATOM 904 C CA . ALA A 1 107 ? -2.675 1.667 -8.455 1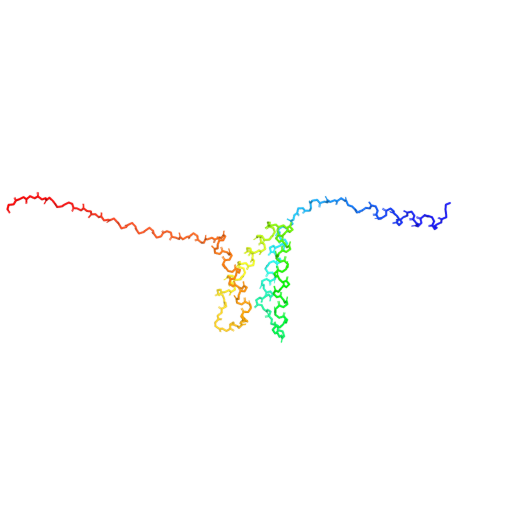.00 96.06 107 ALA A CA 1
ATOM 905 C C . ALA A 1 107 ? -4.040 2.164 -8.954 1.00 96.06 107 ALA A C 1
ATOM 907 O O . ALA A 1 107 ? -4.660 3.020 -8.319 1.00 96.06 107 ALA A O 1
ATOM 908 N N . ILE A 1 108 ? -4.545 1.593 -10.054 1.00 94.69 108 ILE A N 1
ATOM 909 C CA . ILE A 1 108 ? -5.873 1.918 -10.590 1.00 94.69 108 ILE A CA 1
ATOM 910 C C . ILE A 1 108 ? -6.968 1.586 -9.574 1.00 94.69 108 ILE A C 1
ATOM 912 O O . ILE A 1 108 ? -7.892 2.385 -9.407 1.00 94.69 108 ILE A O 1
ATOM 916 N N . PHE A 1 109 ? -6.881 0.438 -8.895 1.00 95.38 109 PHE A N 1
ATOM 917 C CA . PHE A 1 109 ? -7.835 0.068 -7.851 1.00 95.38 109 PHE A CA 1
ATOM 918 C C . PHE A 1 109 ? -7.880 1.119 -6.736 1.00 95.38 109 PHE A C 1
ATOM 920 O O . PHE A 1 109 ? -8.956 1.652 -6.447 1.00 95.38 109 PHE A O 1
ATOM 927 N N . TYR A 1 110 ? -6.727 1.470 -6.157 1.00 95.94 110 TYR A N 1
ATOM 928 C CA . TYR A 1 110 ? -6.691 2.443 -5.069 1.00 95.94 110 TYR A CA 1
ATOM 929 C C . TYR A 1 110 ? -7.185 3.809 -5.534 1.00 95.94 110 TYR A C 1
ATOM 931 O O . TYR A 1 110 ? -8.025 4.390 -4.859 1.00 95.94 110 TYR A O 1
ATOM 939 N N . ILE A 1 111 ? -6.757 4.314 -6.695 1.00 93.38 111 ILE A N 1
ATOM 940 C CA . ILE A 1 111 ? -7.213 5.616 -7.215 1.00 93.38 111 ILE A CA 1
ATOM 941 C C . ILE A 1 111 ? -8.741 5.639 -7.384 1.00 93.38 111 ILE A C 1
ATOM 943 O O . ILE A 1 111 ? -9.407 6.548 -6.882 1.00 93.38 111 ILE A O 1
ATOM 947 N N . LYS A 1 112 ? -9.320 4.603 -8.005 1.00 90.62 112 LYS A N 1
ATOM 948 C CA . LYS A 1 112 ? -10.775 4.505 -8.201 1.00 90.62 112 LYS A CA 1
ATOM 949 C C . LYS A 1 112 ? -11.551 4.396 -6.892 1.00 90.62 112 LYS A C 1
ATOM 951 O O . LYS A 1 112 ? -12.663 4.913 -6.809 1.00 90.62 112 LYS A O 1
ATOM 956 N N . TYR A 1 113 ? -10.984 3.757 -5.867 1.00 87.12 113 TYR A N 1
ATOM 957 C CA . TYR A 1 113 ? -11.612 3.688 -4.547 1.00 87.12 113 TYR A CA 1
ATOM 958 C C . TYR A 1 113 ? -11.923 5.094 -4.008 1.00 87.12 113 TYR A C 1
ATOM 960 O O . TYR A 1 113 ? -13.037 5.353 -3.555 1.00 87.12 113 TYR A O 1
ATOM 968 N N . TYR A 1 114 ? -10.987 6.042 -4.114 1.00 76.44 114 TYR A N 1
ATOM 969 C CA . TYR A 1 114 ? -11.240 7.418 -3.677 1.00 76.44 114 TYR A CA 1
ATOM 970 C C . TYR A 1 114 ? -12.273 8.127 -4.535 1.00 76.44 114 TYR A C 1
ATOM 972 O O . TYR A 1 114 ? -13.140 8.787 -3.978 1.00 76.44 114 TYR A O 1
ATOM 980 N N . GLU A 1 115 ? -12.239 7.965 -5.857 1.00 80.31 115 GLU A N 1
ATOM 981 C CA . GLU A 1 115 ? -13.244 8.579 -6.732 1.00 80.31 115 GLU A CA 1
ATOM 982 C C . GLU A 1 115 ? -14.669 8.107 -6.409 1.00 80.31 115 GLU A C 1
ATOM 984 O O . GLU A 1 115 ? -15.604 8.904 -6.461 1.00 80.31 115 GLU A O 1
ATOM 989 N N . TYR A 1 116 ? -14.834 6.835 -6.034 1.00 80.75 116 TYR A N 1
ATOM 990 C CA . TYR A 1 116 ? -16.133 6.266 -5.679 1.00 80.75 116 TYR A CA 1
ATOM 991 C C . TYR A 1 116 ? -16.625 6.702 -4.289 1.00 80.75 116 TYR A C 1
ATOM 993 O O . TYR A 1 116 ? -17.779 7.101 -4.143 1.00 80.75 116 TYR A O 1
ATOM 1001 N N . TYR A 1 117 ? -15.773 6.628 -3.259 1.00 77.00 117 TYR A N 1
ATOM 1002 C CA . TYR A 1 117 ? -16.169 6.931 -1.873 1.00 77.00 117 TYR A CA 1
ATOM 1003 C C . TYR A 1 117 ? -16.081 8.420 -1.513 1.00 77.00 117 TYR A C 1
ATOM 1005 O O . TYR A 1 117 ? -16.741 8.872 -0.577 1.00 77.00 117 TYR A O 1
ATOM 1013 N N . TYR A 1 118 ? -15.274 9.180 -2.247 1.00 70.19 118 TYR A N 1
ATOM 1014 C CA . TYR A 1 118 ? -15.074 10.618 -2.091 1.00 70.19 118 TYR A CA 1
ATOM 1015 C C . TYR A 1 118 ? -15.210 11.299 -3.456 1.00 70.19 118 TYR A C 1
ATOM 1017 O O . TYR A 1 118 ? -14.236 11.879 -3.953 1.00 70.19 118 TYR A O 1
ATOM 1025 N N . PRO A 1 119 ? -16.404 11.235 -4.082 1.00 69.19 119 PRO A N 1
ATOM 1026 C CA . PRO A 1 119 ? -16.628 11.898 -5.351 1.00 69.19 119 PRO A CA 1
ATOM 1027 C C . PRO A 1 119 ? -16.299 13.374 -5.171 1.00 69.19 119 PRO A C 1
ATOM 1029 O O . PRO A 1 119 ? -16.806 14.045 -4.269 1.00 69.19 119 PRO A O 1
ATOM 1032 N N . ARG A 1 120 ? -15.396 13.877 -6.013 1.00 60.06 120 ARG A N 1
ATOM 1033 C CA . ARG A 1 120 ? -15.123 15.309 -6.077 1.00 60.06 120 ARG A CA 1
ATOM 1034 C C . ARG A 1 120 ? -16.458 15.964 -6.397 1.00 60.06 120 ARG A C 1
ATOM 1036 O O . ARG A 1 120 ? -17.025 15.630 -7.436 1.00 60.06 120 ARG A O 1
ATOM 1043 N N . GLU A 1 121 ? -16.965 16.841 -5.524 1.00 59.16 121 GLU A N 1
ATOM 1044 C CA . GLU A 1 121 ? -18.142 17.638 -5.869 1.00 59.16 121 GLU A CA 1
ATOM 1045 C C . GLU A 1 121 ? -17.852 18.280 -7.221 1.00 59.16 121 GLU A C 1
ATOM 1047 O O . GLU A 1 121 ? -16.932 19.090 -7.369 1.00 59.16 121 GLU A O 1
ATOM 1052 N N . SER A 1 122 ? -18.568 17.824 -8.248 1.00 50.66 122 SER A N 1
ATOM 1053 C CA . SER A 1 122 ? -18.518 18.460 -9.544 1.00 50.66 122 SER A CA 1
ATOM 1054 C C . SER A 1 122 ? -18.944 19.891 -9.286 1.00 50.66 122 SER A C 1
ATOM 1056 O O . SER A 1 122 ? -20.059 20.111 -8.812 1.00 50.66 122 SER A O 1
ATOM 1058 N N . SER A 1 123 ? -18.065 20.852 -9.567 1.00 46.31 123 SER A N 1
ATOM 1059 C CA . SER A 1 123 ? -18.483 22.233 -9.755 1.00 46.31 123 SER A CA 1
ATOM 1060 C C . SER A 1 123 ? -19.629 22.177 -10.757 1.00 46.31 123 SER A C 1
ATOM 1062 O O . SER A 1 123 ? -19.415 21.893 -11.936 1.00 46.31 123 SER A O 1
ATOM 1064 N N . ALA A 1 124 ? -20.859 22.292 -10.258 1.00 46.53 124 ALA A N 1
ATOM 1065 C CA . ALA A 1 124 ? -22.032 22.381 -11.089 1.00 46.53 124 ALA A CA 1
ATOM 1066 C C . ALA A 1 124 ? -21.805 23.625 -11.944 1.00 46.53 124 ALA A C 1
ATOM 1068 O O . ALA A 1 124 ? -21.868 24.749 -11.448 1.00 46.53 124 ALA A O 1
ATOM 1069 N N . MET A 1 125 ? -21.455 23.417 -13.213 1.00 40.56 125 MET A N 1
ATOM 1070 C CA . MET A 1 125 ? -21.561 24.447 -14.230 1.00 40.56 125 MET A CA 1
ATOM 1071 C C . MET A 1 125 ? -23.023 24.891 -14.223 1.00 40.56 125 MET A C 1
ATOM 1073 O O . MET A 1 125 ? -23.885 24.242 -14.814 1.00 40.56 125 MET A O 1
ATOM 1077 N N . ILE A 1 126 ? -23.313 25.990 -13.531 1.00 47.56 126 ILE A N 1
ATOM 1078 C CA . ILE A 1 126 ? -24.539 26.744 -13.747 1.00 47.56 126 ILE A CA 1
ATOM 1079 C C . ILE A 1 126 ? -24.375 27.391 -15.121 1.00 47.56 126 ILE A C 1
ATOM 1081 O O . ILE A 1 126 ? -23.861 28.495 -15.262 1.00 47.56 126 ILE A O 1
ATOM 1085 N N . SER A 1 127 ? -24.765 26.658 -16.156 1.00 45.53 127 SER A N 1
ATOM 1086 C CA . SER A 1 127 ? -25.124 27.225 -17.446 1.00 45.53 127 SER A CA 1
ATOM 1087 C C . SER A 1 127 ? -26.638 27.428 -17.421 1.00 45.53 127 SER A C 1
ATOM 1089 O O . SER A 1 127 ? -27.396 26.618 -17.956 1.00 45.53 127 SER A O 1
ATOM 1091 N N . GLU A 1 128 ? -27.090 28.495 -16.762 1.00 44.28 128 GLU A N 1
ATOM 1092 C CA . GLU A 1 128 ? -28.454 29.003 -16.925 1.00 44.28 128 GLU A CA 1
ATOM 1093 C C . GLU A 1 128 ? -28.551 29.632 -18.325 1.00 44.28 128 GLU A C 1
ATOM 1095 O O . GLU A 1 128 ? -28.372 30.833 -18.512 1.00 44.28 128 GLU A O 1
ATOM 1100 N N . VAL A 1 129 ? -28.785 28.805 -19.349 1.00 48.53 129 VAL A N 1
ATOM 1101 C CA . VAL A 1 129 ? -29.240 29.296 -20.655 1.00 48.53 129 VAL A CA 1
ATOM 1102 C C . VAL A 1 129 ? -30.702 29.691 -20.479 1.00 48.53 129 VAL A C 1
ATOM 1104 O O . VAL A 1 129 ? -31.614 28.872 -20.579 1.00 48.53 129 VAL A O 1
ATOM 1107 N N . ARG A 1 130 ? -30.921 30.968 -20.164 1.00 40.81 130 ARG A N 1
ATOM 1108 C CA . ARG A 1 130 ? -32.235 31.607 -20.209 1.00 40.81 130 ARG A CA 1
ATOM 1109 C C . ARG A 1 130 ? -32.635 31.744 -21.680 1.00 40.81 130 ARG A C 1
ATOM 1111 O O . ARG A 1 130 ? -32.178 32.654 -22.364 1.00 40.81 130 ARG A O 1
ATOM 1118 N N . VAL A 1 131 ? -33.464 30.828 -22.178 1.00 46.50 131 VAL A N 1
ATOM 1119 C CA . VAL A 1 131 ? -34.171 31.022 -23.451 1.00 46.50 131 VAL A CA 1
ATOM 1120 C C . VAL A 1 131 ? -35.290 32.025 -23.190 1.00 46.50 131 VAL A C 1
ATOM 1122 O O . VAL A 1 131 ? -36.325 31.696 -22.616 1.00 46.50 131 VAL A O 1
ATOM 1125 N N . GLU A 1 132 ? -35.048 33.274 -23.564 1.00 41.25 132 GLU A N 1
ATOM 1126 C CA . GLU A 1 132 ? -36.065 34.316 -23.615 1.00 41.25 132 GLU A CA 1
ATOM 1127 C C . GLU A 1 132 ? -36.934 34.064 -24.853 1.00 41.25 132 GLU A C 1
ATOM 1129 O O . GLU A 1 132 ? -36.557 34.386 -25.977 1.00 41.25 132 GLU A O 1
ATOM 1134 N N . THR A 1 133 ? -38.087 33.419 -24.671 1.00 47.81 133 THR A N 1
ATOM 1135 C CA . THR A 1 133 ? -39.120 33.376 -25.710 1.00 47.81 133 THR A CA 1
ATOM 1136 C C . THR A 1 133 ? -39.874 34.702 -25.670 1.00 47.81 133 THR A C 1
ATOM 1138 O O . THR A 1 133 ? -40.897 34.831 -24.996 1.00 47.81 133 THR A O 1
ATOM 1141 N N . SER A 1 134 ? -39.341 35.716 -26.345 1.00 44.34 134 SER A N 1
ATOM 1142 C CA . SER A 1 134 ? -40.096 36.921 -26.672 1.00 44.34 134 SER A CA 1
ATOM 1143 C C . SER A 1 134 ? -41.162 36.548 -27.702 1.00 44.34 134 SER A C 1
ATOM 1145 O O . SER A 1 134 ? -40.876 36.022 -28.778 1.00 44.34 134 SER A O 1
ATOM 1147 N N . GLY A 1 135 ? -42.417 36.735 -27.298 1.00 48.81 135 GLY A N 1
ATOM 1148 C CA . GLY A 1 135 ? -43.591 36.432 -28.099 1.00 48.81 135 GLY A CA 1
ATOM 1149 C C . GLY A 1 135 ? -43.602 37.213 -29.407 1.00 48.81 135 GLY A C 1
ATOM 1150 O O . GLY A 1 135 ? -43.321 38.410 -29.433 1.00 48.81 135 GLY A O 1
ATOM 1151 N N . LEU A 1 136 ? -43.972 36.523 -30.481 1.00 43.47 136 LEU A N 1
ATOM 1152 C CA . LEU A 1 136 ? -44.489 37.157 -31.680 1.00 43.47 136 LEU A CA 1
ATOM 1153 C C . LEU A 1 136 ? -45.929 36.695 -31.865 1.00 43.47 136 LEU A C 1
ATOM 1155 O O . LEU A 1 136 ? -46.217 35.520 -32.098 1.00 43.47 136 LEU A O 1
ATOM 1159 N N . GLU A 1 137 ? -46.800 37.675 -31.653 1.00 42.00 137 GLU A N 1
ATOM 1160 C CA . GLU A 1 137 ? -48.207 37.739 -32.010 1.00 42.00 137 GLU A CA 1
ATOM 1161 C C . GLU A 1 137 ? -48.455 37.198 -33.418 1.00 42.00 137 GLU A C 1
ATOM 1163 O O . GLU A 1 137 ? -47.775 37.555 -34.381 1.00 42.00 137 GLU A O 1
ATOM 1168 N N . VAL A 1 138 ? -49.472 36.348 -33.525 1.00 44.75 138 VAL A N 1
ATOM 1169 C CA . VAL A 1 138 ? -50.064 35.961 -34.799 1.00 44.75 138 VAL A CA 1
ATOM 1170 C C . VAL A 1 138 ? -51.201 36.948 -35.054 1.00 44.75 138 VAL A C 1
ATOM 1172 O O . VAL A 1 138 ? -52.272 36.804 -34.470 1.00 44.75 138 VAL A O 1
ATOM 1175 N N . GLU A 1 139 ? -50.978 37.949 -35.905 1.00 37.94 139 GLU A N 1
ATOM 1176 C CA . GLU A 1 139 ? -52.063 38.732 -36.502 1.00 37.94 139 GLU A CA 1
ATOM 1177 C C . GLU A 1 139 ? -52.103 38.527 -38.018 1.00 37.94 139 GLU A C 1
ATOM 1179 O O . GLU A 1 139 ? -51.092 38.553 -38.720 1.00 37.94 139 GLU A O 1
ATOM 1184 N N . ASN A 1 140 ? -53.322 38.257 -38.479 1.00 34.22 140 ASN A N 1
ATOM 1185 C CA . ASN A 1 140 ? -53.717 37.982 -39.851 1.00 34.22 140 ASN A CA 1
ATOM 1186 C C . ASN A 1 140 ? -53.608 39.232 -40.734 1.00 34.22 140 ASN A C 1
ATOM 1188 O O . ASN A 1 140 ? -54.071 40.287 -40.310 1.00 34.22 140 ASN A O 1
ATOM 1192 N N . PHE A 1 141 ? -53.152 39.069 -41.981 1.00 38.28 141 PHE A N 1
ATOM 1193 C CA . PHE A 1 141 ? -53.811 39.577 -43.198 1.00 38.28 141 PHE A CA 1
ATOM 1194 C C . PHE A 1 141 ? -53.260 38.871 -44.444 1.00 38.28 141 PHE A C 1
ATOM 1196 O O . PHE A 1 141 ? -52.027 38.676 -44.517 1.00 38.28 141 PHE A O 1
#